Protein AF-A0A524NB48-F1 (afdb_monomer_lite)

Secondary structure (DSSP, 8-state):
---PPPPHHHHHHHHHHHHHHTT---SS--------HHHHHHHHHHHT---HHHHHHHTT-S-------

Sequence (69 aa):
MKSSMASESDLLYKDRVNKAISFEKPDRVPRDFAAVPEIWRKLGEYFGTEDRAGILKHLDVDCRIVSYD

Foldseek 3Di:
DDDDDDDPLLVLLQVQVVCVVVVHDHPDHAAADDDDPVVLVVLCVVVVHNPPQVSCVVVSHSPDDDDPD

Radius of gyration: 13.51 Å; chains: 1; bounding box: 29×26×32 Å

pLDDT: mean 84.99, std 16.62, range [35.09, 98.25]

Structure (mmCIF, N/CA/C/O backbone):
data_AF-A0A524NB48-F1
#
_entry.id   AF-A0A524NB48-F1
#
loop_
_atom_site.group_PDB
_atom_site.id
_atom_site.type_symbol
_atom_site.label_atom_id
_atom_site.label_alt_id
_atom_site.label_comp_id
_atom_site.label_asym_id
_atom_site.label_entity_id
_atom_site.label_seq_id
_atom_site.pdbx_PDB_ins_code
_atom_site.Cartn_x
_atom_site.Cartn_y
_atom_site.Cartn_z
_atom_site.occupancy
_atom_site.B_iso_or_equiv
_atom_site.auth_seq_id
_atom_site.auth_comp_id
_atom_site.auth_asym_id
_atom_site.auth_atom_id
_atom_site.pdbx_PDB_model_num
ATOM 1 N N . MET A 1 1 ? 12.013 -14.066 15.854 1.00 43.66 1 MET A N 1
ATOM 2 C CA . MET A 1 1 ? 12.093 -14.515 14.446 1.00 43.66 1 MET A CA 1
ATOM 3 C C . MET A 1 1 ? 10.875 -15.367 14.115 1.00 43.66 1 MET A C 1
ATOM 5 O O . MET A 1 1 ? 10.816 -16.518 14.522 1.00 43.66 1 MET A O 1
ATOM 9 N N . LYS A 1 2 ? 9.897 -14.799 13.406 1.00 35.09 2 LYS A N 1
ATOM 10 C CA . LYS A 1 2 ? 8.950 -15.550 12.574 1.00 35.09 2 LYS A CA 1
ATOM 11 C C . LYS A 1 2 ? 8.843 -14.769 11.272 1.00 35.09 2 LYS A C 1
ATOM 13 O O . LYS A 1 2 ? 8.243 -13.702 11.246 1.00 35.09 2 LYS A O 1
ATOM 18 N N . SER A 1 3 ? 9.542 -15.247 10.247 1.00 41.34 3 SER A N 1
ATOM 19 C CA . SER A 1 3 ? 9.387 -14.725 8.894 1.00 41.34 3 SER A CA 1
ATOM 20 C C . SER A 1 3 ? 7.996 -15.151 8.428 1.00 41.34 3 SER A C 1
ATOM 22 O O . SER A 1 3 ? 7.748 -16.344 8.258 1.00 41.34 3 SER A O 1
ATOM 24 N N . SER A 1 4 ? 7.063 -14.203 8.353 1.00 50.69 4 SER A N 1
ATOM 25 C CA . SER A 1 4 ? 5.749 -14.432 7.754 1.00 50.69 4 SER A CA 1
ATOM 26 C C . SER A 1 4 ? 5.961 -14.596 6.250 1.00 50.69 4 SER A C 1
ATOM 28 O O . SER A 1 4 ? 6.472 -13.680 5.607 1.00 50.69 4 SER A O 1
ATOM 30 N N . MET A 1 5 ? 5.647 -15.768 5.691 1.00 50.75 5 MET A N 1
ATOM 31 C CA . MET A 1 5 ? 5.664 -15.960 4.239 1.00 50.75 5 MET A CA 1
ATOM 32 C C . MET A 1 5 ? 4.613 -15.034 3.619 1.00 50.75 5 MET A C 1
ATOM 34 O O . MET A 1 5 ? 3.439 -15.110 3.977 1.00 50.75 5 MET A O 1
ATOM 38 N N . ALA A 1 6 ? 5.042 -14.143 2.723 1.00 58.88 6 ALA A N 1
ATOM 39 C CA . ALA A 1 6 ? 4.144 -13.261 1.985 1.00 58.88 6 ALA A CA 1
ATOM 40 C C . ALA A 1 6 ? 3.119 -14.096 1.203 1.00 58.88 6 ALA A C 1
ATOM 42 O O . ALA A 1 6 ? 3.475 -15.113 0.602 1.00 58.88 6 ALA A O 1
ATOM 43 N N . SER A 1 7 ? 1.849 -13.687 1.218 1.00 67.06 7 SER A N 1
ATOM 44 C CA . SER A 1 7 ? 0.817 -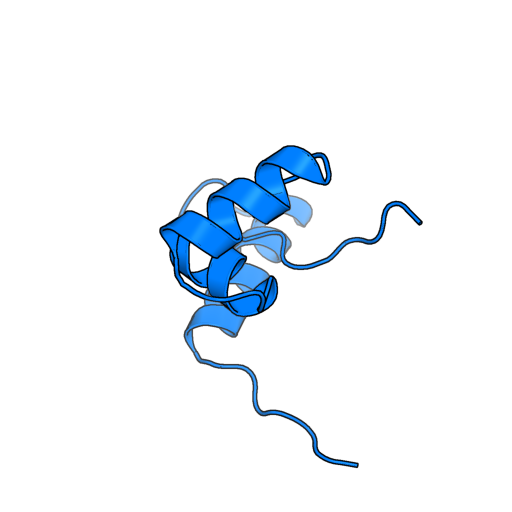14.388 0.454 1.00 67.06 7 SER A CA 1
ATOM 45 C C . SER A 1 7 ? 1.016 -14.169 -1.052 1.00 67.06 7 SER A C 1
ATOM 47 O O . SER A 1 7 ? 1.585 -13.158 -1.460 1.00 67.06 7 SER A O 1
ATOM 49 N N . GLU A 1 8 ? 0.520 -15.076 -1.898 1.00 66.56 8 GLU A N 1
ATOM 50 C CA . GLU A 1 8 ? 0.599 -14.946 -3.368 1.00 66.56 8 GLU A CA 1
ATOM 51 C C . GLU A 1 8 ? 0.033 -13.602 -3.862 1.00 66.56 8 GLU A C 1
ATOM 53 O O . GLU A 1 8 ? 0.591 -12.965 -4.752 1.00 66.56 8 GLU A O 1
ATOM 58 N N . SER A 1 9 ? -1.011 -13.101 -3.192 1.00 65.62 9 SER A N 1
ATOM 59 C CA . SER A 1 9 ? -1.554 -11.771 -3.462 1.00 65.62 9 SER A CA 1
ATOM 60 C C . SER A 1 9 ? -0.558 -10.644 -3.154 1.00 65.62 9 SER A C 1
ATOM 62 O O . SER A 1 9 ? -0.455 -9.704 -3.932 1.00 65.62 9 SER A O 1
ATOM 64 N N . ASP A 1 10 ? 0.236 -10.752 -2.083 1.00 68.75 10 ASP A N 1
ATOM 65 C CA . ASP A 1 10 ? 1.232 -9.732 -1.711 1.00 68.75 10 ASP A CA 1
ATOM 66 C C . ASP A 1 10 ? 2.369 -9.623 -2.733 1.00 68.75 10 ASP A C 1
ATOM 68 O O . ASP A 1 10 ? 2.898 -8.532 -2.958 1.00 68.75 10 ASP A O 1
ATOM 72 N N . LEU A 1 11 ? 2.704 -10.731 -3.402 1.00 70.50 11 LEU A N 1
ATOM 73 C CA . LEU A 1 11 ? 3.669 -10.734 -4.501 1.00 70.50 11 LEU A CA 1
ATOM 74 C C . LEU A 1 11 ? 3.135 -9.979 -5.726 1.00 70.50 11 LEU A C 1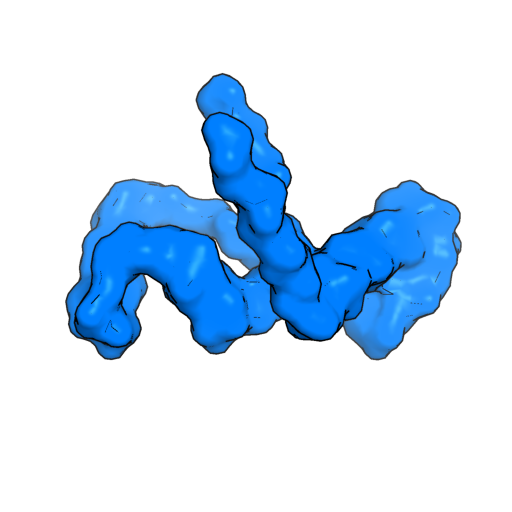
ATOM 76 O O . LEU A 1 11 ? 3.889 -9.227 -6.342 1.00 70.50 11 LEU A O 1
ATOM 80 N N . LEU A 1 12 ? 1.839 -10.107 -6.035 1.00 81.19 12 LEU A N 1
ATOM 81 C CA . LEU A 1 12 ? 1.200 -9.401 -7.152 1.00 81.19 12 LEU A CA 1
ATOM 82 C C . LEU A 1 12 ? 1.100 -7.889 -6.913 1.00 81.19 12 LEU A C 1
ATOM 84 O O . LEU A 1 12 ? 1.392 -7.107 -7.816 1.00 81.19 12 LEU A O 1
ATOM 88 N N . TYR A 1 13 ? 0.730 -7.463 -5.701 1.00 89.69 13 TYR A N 1
ATOM 89 C CA . TYR A 1 13 ? 0.661 -6.037 -5.350 1.00 89.69 13 TYR A CA 1
ATOM 90 C C . TYR A 1 13 ? 2.026 -5.360 -5.476 1.00 89.69 13 TYR A C 1
ATOM 92 O O . TYR A 1 13 ? 2.156 -4.309 -6.105 1.00 89.69 13 TYR A O 1
ATOM 100 N N . LYS A 1 14 ? 3.067 -6.004 -4.937 1.00 89.06 14 LYS A N 1
ATOM 101 C CA . LYS A 1 14 ? 4.434 -5.489 -5.005 1.00 89.06 14 LYS A CA 1
ATOM 102 C C . LYS A 1 14 ? 4.970 -5.452 -6.438 1.00 89.06 14 LYS A C 1
ATOM 104 O O . LYS A 1 14 ? 5.584 -4.460 -6.820 1.00 89.06 14 LYS A O 1
ATOM 109 N N . ASP A 1 15 ? 4.734 -6.498 -7.232 1.00 93.00 15 ASP A N 1
ATOM 110 C CA . ASP A 1 15 ? 5.141 -6.544 -8.645 1.00 93.00 15 ASP A CA 1
ATOM 111 C C . ASP A 1 15 ? 4.524 -5.393 -9.448 1.00 93.00 15 ASP A C 1
ATOM 113 O O . ASP A 1 15 ? 5.220 -4.698 -10.190 1.00 93.00 15 ASP A O 1
ATOM 117 N N . ARG A 1 16 ? 3.233 -5.125 -9.228 1.00 93.75 16 ARG A N 1
ATOM 118 C CA . ARG A 1 16 ? 2.510 -4.038 -9.890 1.00 93.75 16 ARG A CA 1
ATOM 119 C C . ARG A 1 16 ? 3.118 -2.667 -9.600 1.00 93.75 16 ARG A C 1
ATOM 121 O O . ARG A 1 16 ? 3.326 -1.882 -10.527 1.00 93.75 16 ARG A O 1
ATOM 128 N N . VAL A 1 17 ? 3.419 -2.386 -8.331 1.00 93.44 17 VAL A N 1
ATOM 129 C CA . VAL A 1 17 ? 4.072 -1.133 -7.913 1.00 93.44 17 VAL A CA 1
ATOM 130 C C . VAL A 1 17 ? 5.471 -1.028 -8.514 1.00 93.44 17 VAL A C 1
ATOM 132 O O . VAL A 1 17 ? 5.814 0.007 -9.082 1.00 93.44 17 VAL A O 1
ATOM 135 N N . ASN A 1 18 ? 6.258 -2.105 -8.443 1.00 93.50 18 ASN A N 1
ATOM 136 C CA . ASN A 1 18 ? 7.621 -2.123 -8.968 1.00 93.50 18 ASN A CA 1
ATOM 137 C C . ASN A 1 18 ? 7.655 -1.836 -10.473 1.00 93.50 18 ASN A C 1
ATOM 139 O O . ASN A 1 18 ? 8.413 -0.970 -10.897 1.00 93.50 18 ASN A O 1
ATOM 143 N N . LYS A 1 19 ? 6.792 -2.485 -11.267 1.00 95.50 19 LYS A N 1
ATOM 144 C CA . LYS A 1 19 ? 6.682 -2.217 -12.710 1.00 95.50 19 LYS A CA 1
ATOM 145 C C . LYS A 1 19 ? 6.374 -0.751 -12.989 1.00 95.50 19 LYS A C 1
ATOM 147 O O . LYS A 1 19 ? 7.059 -0.130 -13.795 1.00 95.50 19 LYS A O 1
ATOM 152 N N . ALA A 1 20 ? 5.403 -0.180 -12.273 1.00 95.06 20 ALA A N 1
ATOM 153 C CA . ALA A 1 20 ? 5.033 1.221 -12.446 1.00 95.06 20 ALA A CA 1
ATOM 15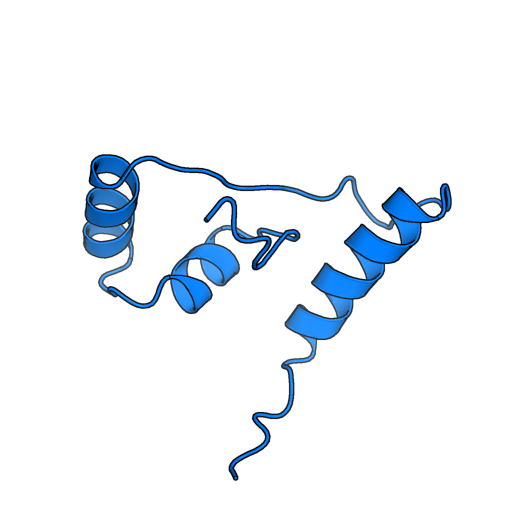4 C C . ALA A 1 20 ? 6.194 2.186 -12.130 1.00 95.06 20 ALA A C 1
ATOM 156 O O . ALA A 1 20 ? 6.438 3.107 -12.908 1.00 95.06 20 ALA A O 1
ATOM 157 N N . ILE A 1 21 ? 6.935 1.964 -11.036 1.00 94.38 21 ILE A N 1
ATOM 158 C CA . ILE A 1 21 ? 8.098 2.793 -10.654 1.00 94.38 21 ILE A CA 1
ATOM 159 C C . ILE A 1 21 ? 9.264 2.619 -11.642 1.00 94.38 21 ILE A C 1
ATOM 161 O O . ILE A 1 21 ? 10.002 3.568 -11.899 1.00 94.38 21 ILE A O 1
ATOM 165 N N . SER A 1 22 ? 9.406 1.435 -12.237 1.00 97.00 22 SER A N 1
ATOM 166 C CA . SER A 1 22 ? 10.392 1.140 -13.283 1.00 97.00 22 SER A CA 1
ATOM 167 C C . SER A 1 22 ? 9.983 1.616 -14.682 1.00 97.00 22 SER A C 1
ATOM 169 O O . SER A 1 22 ? 10.694 1.329 -15.641 1.00 97.00 22 SER A O 1
ATOM 171 N N . PHE A 1 23 ? 8.871 2.348 -14.824 1.00 95.56 23 PHE A N 1
ATOM 172 C CA . PHE A 1 23 ? 8.308 2.769 -16.116 1.00 95.56 23 PHE A CA 1
ATOM 173 C C . PHE A 1 23 ? 7.958 1.601 -17.058 1.00 95.56 23 PHE A C 1
ATOM 175 O O . PHE A 1 23 ? 7.819 1.778 -18.269 1.00 95.56 23 PHE A O 1
ATOM 182 N N . GLU A 1 24 ? 7.767 0.406 -16.503 1.00 97.38 24 GLU A N 1
ATOM 183 C CA . GLU A 1 24 ? 7.250 -0.761 -17.207 1.00 97.38 24 GLU A CA 1
ATOM 184 C C . GLU A 1 24 ? 5.723 -0.805 -17.099 1.00 97.38 24 GLU A C 1
ATOM 186 O O . GLU A 1 24 ? 5.133 -0.288 -16.151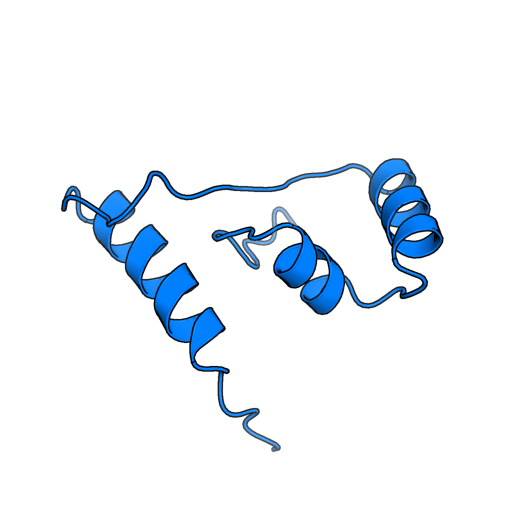 1.00 97.38 24 GLU A O 1
ATOM 191 N N . LYS A 1 25 ? 5.048 -1.436 -18.067 1.00 95.56 25 LYS A N 1
ATOM 192 C CA . LYS A 1 25 ? 3.582 -1.538 -18.062 1.00 95.56 25 LYS A CA 1
ATOM 193 C C . LYS A 1 25 ? 3.118 -2.575 -17.021 1.00 95.56 25 LYS A C 1
ATOM 195 O O . LYS A 1 25 ? 3.341 -3.768 -17.244 1.00 95.56 25 LYS A O 1
ATOM 200 N N . PRO A 1 26 ? 2.426 -2.174 -15.936 1.00 95.75 26 PRO A N 1
ATOM 201 C CA . PRO A 1 26 ? 1.782 -3.126 -15.041 1.00 95.75 26 PRO A CA 1
ATOM 202 C C . PRO A 1 26 ? 0.497 -3.703 -15.662 1.00 95.75 26 PRO A C 1
ATOM 204 O O . PRO A 1 26 ? -0.026 -3.195 -16.657 1.00 95.75 26 PRO A O 1
ATOM 207 N N . ASP A 1 27 ? -0.045 -4.752 -15.045 1.00 93.75 27 ASP A N 1
ATOM 208 C CA . ASP A 1 27 ? -1.345 -5.345 -15.394 1.00 93.75 27 ASP A CA 1
ATOM 209 C C . ASP A 1 27 ? -2.520 -4.370 -15.173 1.00 93.75 27 ASP A C 1
ATOM 211 O O . ASP A 1 27 ? -3.476 -4.362 -15.949 1.00 93.75 27 ASP A O 1
ATOM 215 N N . ARG A 1 28 ? -2.425 -3.503 -14.156 1.00 94.19 28 ARG A N 1
ATOM 216 C CA . ARG A 1 28 ? -3.280 -2.324 -13.948 1.00 94.19 28 ARG A CA 1
ATOM 217 C C . ARG A 1 28 ? -2.515 -1.202 -13.243 1.00 94.19 28 ARG A C 1
ATOM 219 O O . ARG A 1 28 ? -1.470 -1.435 -12.645 1.00 94.19 28 ARG A O 1
ATOM 226 N N . VAL A 1 29 ? -3.064 0.012 -13.256 1.00 94.38 29 VAL A N 1
ATOM 227 C CA . VAL A 1 29 ? -2.518 1.136 -12.473 1.00 94.38 29 VAL A CA 1
ATOM 228 C C . VAL A 1 29 ? -2.525 0.770 -10.975 1.00 94.38 29 VAL A C 1
ATOM 230 O O . VAL A 1 29 ? -3.570 0.311 -10.493 1.00 94.38 29 VAL A O 1
ATOM 233 N N . PRO A 1 30 ? -1.403 0.932 -10.241 1.00 94.44 30 PRO A N 1
ATOM 234 C CA . PRO A 1 30 ? -1.367 0.722 -8.796 1.00 94.44 30 PRO A CA 1
ATOM 235 C C . PRO A 1 30 ? -2.313 1.673 -8.053 1.00 94.44 30 PRO A C 1
ATOM 237 O O . PRO A 1 30 ? -2.464 2.837 -8.421 1.00 94.44 30 PRO A O 1
ATOM 240 N N . ARG A 1 31 ? -2.941 1.173 -6.992 1.00 94.31 31 ARG A N 1
ATOM 241 C CA . ARG A 1 31 ? -3.825 1.905 -6.087 1.00 94.31 31 ARG A CA 1
ATOM 242 C C . ARG A 1 31 ? -3.096 2.184 -4.786 1.00 94.31 31 ARG A C 1
ATOM 244 O O . ARG A 1 31 ? -2.549 1.273 -4.165 1.00 94.31 31 ARG A O 1
ATOM 251 N N . ASP A 1 32 ? -3.166 3.432 -4.361 1.00 92.25 32 ASP A N 1
ATOM 252 C CA . ASP A 1 32 ? -2.698 3.877 -3.058 1.00 92.25 32 ASP A CA 1
ATOM 253 C C . ASP A 1 32 ? -3.890 4.223 -2.155 1.00 92.25 32 ASP A C 1
ATOM 255 O O . ASP A 1 32 ? -4.985 4.525 -2.641 1.00 92.25 32 ASP A O 1
ATOM 259 N N . PHE A 1 33 ? -3.680 4.154 -0.844 1.00 91.75 33 PHE A N 1
ATOM 260 C CA . PHE A 1 33 ? -4.663 4.533 0.157 1.00 91.75 33 PHE A CA 1
ATOM 261 C C . PHE A 1 33 ? -3.992 5.227 1.342 1.00 91.75 33 PHE A C 1
ATOM 263 O O . PHE A 1 33 ? -3.258 4.615 2.116 1.00 91.75 33 PHE A O 1
ATOM 270 N N . ALA A 1 34 ? -4.341 6.497 1.527 1.00 90.38 34 ALA A N 1
ATOM 271 C CA . ALA A 1 34 ? -3.990 7.289 2.694 1.00 90.38 34 ALA A CA 1
ATOM 272 C C . ALA A 1 34 ? -5.265 7.865 3.315 1.00 90.38 34 ALA A C 1
ATOM 274 O O . ALA A 1 34 ? -6.165 8.335 2.615 1.00 90.38 34 ALA A O 1
ATOM 275 N N . ALA A 1 35 ? -5.352 7.812 4.641 1.00 91.12 35 ALA A N 1
ATOM 276 C CA . ALA A 1 35 ? -6.554 8.174 5.375 1.00 91.12 35 ALA A CA 1
ATOM 277 C C . ALA A 1 35 ? -6.229 8.714 6.767 1.00 91.12 35 ALA A C 1
ATOM 279 O O . ALA A 1 35 ? -5.309 8.238 7.435 1.00 91.12 35 ALA A O 1
ATOM 280 N N . VAL A 1 36 ? -7.040 9.675 7.214 1.00 93.38 36 VAL A N 1
ATOM 281 C CA . VAL A 1 36 ? -7.020 10.206 8.584 1.00 93.38 36 VAL A CA 1
ATOM 282 C C . VAL A 1 36 ? -7.577 9.181 9.591 1.00 93.38 36 VAL A C 1
ATOM 284 O O . VAL A 1 36 ? -8.304 8.262 9.186 1.00 93.38 36 VAL A O 1
ATOM 287 N N . PRO A 1 37 ? -7.266 9.298 10.898 1.00 94.44 37 PRO A N 1
ATOM 288 C CA . PRO A 1 37 ? -7.666 8.317 11.913 1.00 94.44 37 PRO A CA 1
ATOM 289 C C . PRO A 1 37 ? -9.170 8.004 11.953 1.00 94.44 37 PRO A C 1
ATOM 291 O O . PRO A 1 37 ? -9.562 6.856 12.166 1.00 94.44 37 PRO A O 1
ATOM 294 N N . GLU A 1 38 ? -10.028 8.989 11.696 1.00 97.44 38 GLU A N 1
ATOM 295 C CA . GLU A 1 38 ? -11.484 8.828 11.690 1.00 97.44 38 GLU A CA 1
ATOM 296 C C . GLU A 1 38 ? -11.955 7.894 10.574 1.00 97.44 38 GLU A C 1
ATOM 298 O O . GLU A 1 38 ? -12.918 7.145 10.754 1.00 97.44 38 GLU A O 1
ATOM 303 N N . ILE A 1 39 ? -11.277 7.929 9.425 1.00 96.88 39 ILE A N 1
ATOM 304 C CA . ILE A 1 39 ? -11.565 7.042 8.298 1.00 96.88 39 ILE A CA 1
ATOM 305 C C . ILE A 1 39 ? -11.078 5.629 8.612 1.00 96.88 39 ILE A C 1
ATOM 307 O O . ILE A 1 39 ? -11.827 4.680 8.392 1.00 96.88 39 ILE A O 1
ATOM 311 N N . TRP A 1 40 ? -9.892 5.478 9.209 1.00 95.38 40 TRP A N 1
ATOM 312 C CA . TRP A 1 40 ? -9.418 4.172 9.680 1.00 95.38 40 TRP A CA 1
ATOM 313 C C . TRP A 1 40 ? -10.382 3.526 10.676 1.00 95.38 40 TRP A C 1
ATOM 315 O O . TRP A 1 40 ? -10.692 2.346 10.531 1.00 95.38 40 TRP A O 1
ATOM 325 N N . ARG A 1 41 ? -10.918 4.299 11.631 1.00 96.69 41 ARG A N 1
ATOM 326 C CA . ARG A 1 41 ? -11.925 3.805 12.582 1.00 96.69 41 ARG A CA 1
ATOM 327 C C . ARG A 1 41 ? -13.188 3.317 11.868 1.00 96.69 41 ARG A C 1
ATOM 329 O O . ARG A 1 41 ? -13.634 2.205 12.125 1.00 96.69 41 ARG A O 1
ATOM 336 N N . LYS A 1 42 ? -13.737 4.112 10.942 1.00 98.19 42 LYS A N 1
ATOM 337 C CA . LYS A 1 42 ? -14.934 3.728 10.169 1.00 98.19 42 LYS A CA 1
ATOM 338 C C . LYS A 1 42 ? -14.711 2.476 9.322 1.00 98.19 42 LYS A C 1
ATOM 340 O O . LYS A 1 42 ? -15.611 1.650 9.208 1.00 98.19 42 LYS A O 1
ATOM 345 N N . LEU A 1 43 ? -13.529 2.329 8.725 1.00 97.44 43 LEU A N 1
ATOM 346 C CA . LEU A 1 43 ? -13.178 1.124 7.974 1.00 97.44 43 LEU A CA 1
ATOM 347 C C . LEU A 1 43 ? -13.064 -0.091 8.890 1.00 97.44 43 LEU A C 1
ATOM 349 O O . LEU A 1 43 ? -13.539 -1.160 8.521 1.00 97.44 43 LEU A O 1
ATOM 353 N N . GLY A 1 44 ? -12.493 0.074 10.084 1.00 97.50 44 GLY A N 1
ATOM 354 C CA . GLY A 1 44 ? -12.423 -1.010 11.055 1.00 97.50 44 GLY A CA 1
ATOM 355 C C . GLY A 1 44 ? -13.799 -1.462 11.540 1.00 97.50 44 GLY A C 1
ATOM 356 O O . GLY A 1 44 ? -14.063 -2.660 11.597 1.00 97.50 44 GLY A O 1
ATOM 357 N N . GLU A 1 45 ? -14.716 -0.520 11.781 1.00 98.25 45 GLU A N 1
ATOM 358 C CA . GLU A 1 45 ? -16.126 -0.813 12.083 1.00 98.25 45 GLU A CA 1
ATOM 359 C C . GLU A 1 45 ? -16.819 -1.542 10.926 1.00 98.25 45 GLU A C 1
ATOM 361 O O . GLU A 1 45 ? -17.523 -2.524 11.149 1.00 98.25 45 GLU A O 1
ATOM 366 N N . TYR A 1 46 ? -16.596 -1.095 9.686 1.00 98.06 46 TYR A N 1
ATOM 367 C CA . TYR A 1 46 ? -17.197 -1.695 8.494 1.00 98.06 46 TYR A CA 1
ATOM 368 C C . TYR A 1 46 ? -16.696 -3.122 8.226 1.00 98.06 46 TYR A C 1
ATOM 370 O O . TYR A 1 46 ? -17.490 -4.005 7.906 1.00 98.06 46 TYR A O 1
ATOM 378 N N . PHE A 1 47 ? -15.388 -3.360 8.359 1.00 97.00 47 PHE A N 1
ATOM 379 C CA . PHE A 1 47 ? -14.778 -4.672 8.121 1.00 97.00 47 PHE A CA 1
ATOM 380 C C . PHE A 1 47 ? -14.752 -5.577 9.362 1.00 97.00 47 PHE A C 1
ATOM 382 O O . PHE A 1 47 ? -14.364 -6.739 9.254 1.00 97.00 47 PHE A O 1
ATOM 389 N N . GLY A 1 48 ? -15.153 -5.074 10.534 1.00 97.31 48 GLY A N 1
ATOM 390 C CA . GLY A 1 48 ? -15.134 -5.822 11.792 1.00 97.31 48 GLY A CA 1
ATOM 391 C C . GLY A 1 48 ? -13.725 -6.192 12.272 1.00 97.31 48 GLY A C 1
ATOM 392 O O . GLY A 1 48 ? -13.552 -7.228 12.911 1.00 97.31 48 GLY A O 1
ATOM 393 N N . THR A 1 49 ? -12.708 -5.392 11.938 1.00 95.44 49 THR A N 1
ATOM 394 C CA . THR A 1 49 ? -11.305 -5.651 12.299 1.00 95.44 49 THR A CA 1
ATOM 395 C C . THR A 1 49 ? -10.517 -4.355 12.469 1.00 95.44 49 THR A C 1
ATOM 397 O O . THR A 1 49 ? -10.712 -3.404 11.724 1.00 95.44 49 THR A O 1
ATOM 400 N N . GLU A 1 50 ? -9.582 -4.316 13.416 1.00 92.50 50 GLU A N 1
ATOM 401 C CA . GLU A 1 50 ? -8.614 -3.215 13.554 1.00 92.50 50 GLU A CA 1
ATOM 402 C C . GLU A 1 50 ? -7.314 -3.475 12.770 1.00 92.50 50 GLU A C 1
ATOM 404 O O . GLU A 1 50 ? -6.435 -2.612 12.699 1.00 92.50 50 GLU A O 1
ATOM 409 N N . ASP A 1 51 ? -7.180 -4.657 12.154 1.00 93.19 51 ASP A N 1
ATOM 410 C CA . ASP A 1 51 ? -6.022 -5.011 11.337 1.00 93.19 51 ASP A CA 1
ATOM 411 C C . ASP A 1 51 ? -5.999 -4.197 10.036 1.00 93.19 51 ASP A C 1
ATOM 413 O O . ASP A 1 51 ? -6.651 -4.527 9.040 1.00 93.19 51 ASP A O 1
ATOM 417 N N . ARG A 1 52 ? -5.189 -3.134 10.031 1.00 91.31 52 ARG A N 1
ATOM 418 C CA . ARG A 1 52 ? -4.996 -2.270 8.860 1.00 91.31 52 ARG A CA 1
ATOM 419 C C . ARG A 1 52 ? -4.489 -3.039 7.642 1.00 91.31 52 ARG A C 1
ATOM 421 O O . ARG A 1 52 ? -4.885 -2.700 6.531 1.00 91.31 52 ARG A O 1
ATOM 428 N N . ALA A 1 53 ? -3.645 -4.059 7.815 1.00 89.50 53 ALA A N 1
ATOM 429 C CA . ALA A 1 53 ? -3.139 -4.838 6.685 1.00 89.50 53 ALA A CA 1
ATOM 430 C C . ALA A 1 53 ? -4.272 -5.643 6.031 1.00 89.50 53 ALA A C 1
ATOM 432 O O . ALA A 1 53 ? -4.417 -5.624 4.805 1.00 89.50 53 ALA A O 1
ATOM 433 N N . GLY A 1 54 ? -5.124 -6.270 6.846 1.00 91.38 54 GLY A N 1
ATOM 434 C CA . GLY A 1 54 ? -6.359 -6.912 6.404 1.00 91.38 54 GLY A CA 1
ATOM 435 C C . GLY A 1 54 ? -7.295 -5.946 5.674 1.00 91.38 54 GLY A C 1
ATOM 436 O O . GLY A 1 54 ? -7.760 -6.258 4.579 1.00 91.38 54 GLY A O 1
ATOM 437 N N . ILE A 1 55 ? -7.506 -4.740 6.209 1.00 93.81 55 ILE A N 1
ATOM 438 C CA . ILE A 1 55 ? -8.325 -3.700 5.558 1.00 93.81 55 ILE A CA 1
ATOM 439 C C . ILE A 1 55 ? -7.753 -3.320 4.184 1.00 93.81 55 ILE A C 1
ATOM 441 O O . ILE A 1 55 ? -8.481 -3.327 3.193 1.00 93.81 55 ILE A O 1
ATOM 445 N N . LEU A 1 56 ? -6.450 -3.041 4.084 1.00 92.19 56 LEU A N 1
ATOM 446 C CA . LEU A 1 56 ? -5.800 -2.715 2.806 1.00 92.19 56 LEU A CA 1
ATOM 447 C C . LEU A 1 56 ? -5.897 -3.864 1.794 1.00 92.19 56 LEU A C 1
ATOM 449 O O . LEU A 1 56 ? -6.020 -3.622 0.590 1.00 92.19 56 LEU A O 1
ATOM 453 N N . LYS A 1 57 ? -5.888 -5.111 2.278 1.00 91.00 57 LYS A N 1
ATOM 454 C CA . LYS A 1 57 ? -6.131 -6.293 1.452 1.00 91.00 57 LYS A CA 1
ATOM 455 C C . LYS A 1 57 ? -7.559 -6.336 0.920 1.00 91.00 57 LYS A C 1
ATOM 457 O O . LYS A 1 57 ? -7.736 -6.566 -0.273 1.00 91.00 57 LYS A O 1
ATOM 462 N N . HIS A 1 58 ? -8.557 -6.063 1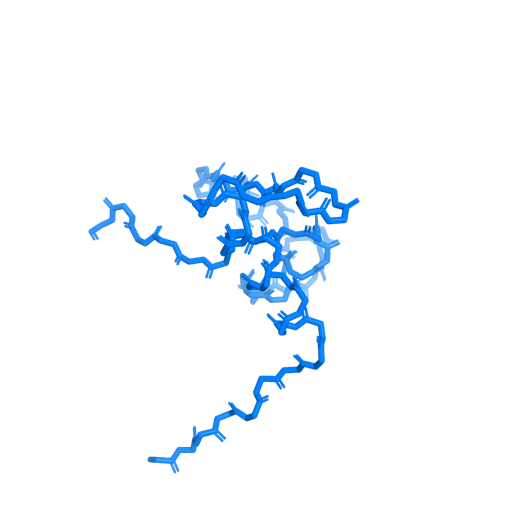.760 1.00 92.88 58 HIS A N 1
ATOM 463 C CA . HIS A 1 58 ? -9.955 -5.966 1.328 1.00 92.88 58 HIS A CA 1
ATOM 464 C C . HIS A 1 58 ? -10.192 -4.836 0.321 1.00 92.88 58 HIS A C 1
ATOM 466 O O . HIS A 1 58 ? -11.012 -4.984 -0.583 1.00 92.88 58 HIS A O 1
ATOM 472 N N . LEU A 1 59 ? -9.458 -3.730 0.448 1.00 92.81 59 LEU A N 1
ATOM 473 C CA . LEU A 1 59 ? -9.530 -2.589 -0.467 1.00 92.81 59 LEU A CA 1
ATOM 474 C C . LEU A 1 59 ? -8.731 -2.782 -1.770 1.00 92.81 59 LEU A C 1
ATOM 476 O O . LEU A 1 59 ? -8.755 -1.901 -2.629 1.00 92.81 59 LEU A O 1
ATOM 480 N N . ASP A 1 60 ? -8.037 -3.913 -1.938 1.00 92.88 60 ASP A N 1
ATOM 481 C CA . ASP A 1 60 ? -7.173 -4.191 -3.094 1.00 92.88 60 ASP A CA 1
ATOM 482 C C . ASP A 1 60 ? -6.107 -3.095 -3.321 1.00 92.88 60 ASP A C 1
ATOM 484 O O . ASP A 1 60 ? -5.787 -2.726 -4.454 1.00 92.88 60 ASP A O 1
ATOM 488 N N . VAL A 1 61 ? -5.578 -2.541 -2.222 1.00 93.44 61 VAL A N 1
ATOM 489 C CA . VAL A 1 61 ? -4.537 -1.500 -2.239 1.00 93.44 61 VAL A CA 1
ATOM 490 C C . VAL A 1 61 ? -3.192 -2.133 -2.563 1.00 93.44 61 VAL A C 1
ATOM 492 O O . VAL A 1 61 ? -2.862 -3.192 -2.028 1.00 93.44 61 VAL A O 1
ATOM 495 N N . ASP A 1 62 ? -2.416 -1.478 -3.419 1.00 93.50 62 ASP A N 1
ATOM 496 C CA . ASP A 1 62 ? -1.102 -1.928 -3.878 1.00 93.50 62 ASP A CA 1
ATOM 497 C C . ASP A 1 62 ? 0.028 -1.370 -3.020 1.00 93.50 62 ASP A C 1
ATOM 499 O O . ASP A 1 62 ? 0.940 -2.094 -2.619 1.00 93.50 62 ASP A O 1
ATOM 503 N N . CYS A 1 63 ? -0.065 -0.081 -2.695 1.00 88.88 63 CYS A N 1
ATOM 504 C CA . CYS A 1 63 ? 0.881 0.612 -1.832 1.00 88.88 63 CYS A CA 1
ATOM 505 C C . CYS A 1 63 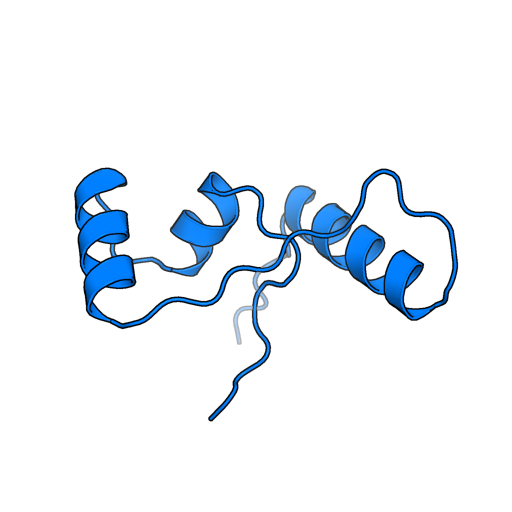? 0.611 0.247 -0.368 1.00 88.88 63 CYS A C 1
ATOM 507 O O . CYS A 1 63 ? -0.041 0.965 0.386 1.00 88.88 63 CYS A O 1
ATOM 509 N N . ARG A 1 64 ? 1.090 -0.929 0.038 1.00 77.19 64 ARG A N 1
ATOM 510 C CA . ARG A 1 64 ? 0.982 -1.415 1.414 1.00 77.19 64 ARG A CA 1
ATOM 511 C C . ARG A 1 64 ? 2.249 -1.035 2.167 1.00 77.19 64 ARG A C 1
ATOM 513 O O . ARG A 1 64 ? 3.202 -1.805 2.190 1.00 77.19 64 ARG A O 1
ATOM 520 N N . ILE A 1 65 ? 2.199 0.134 2.808 1.00 67.88 65 ILE A N 1
ATOM 521 C CA . ILE A 1 65 ? 3.226 0.728 3.682 1.00 67.88 65 ILE A CA 1
ATOM 522 C C . ILE A 1 65 ? 4.311 1.517 2.930 1.00 67.88 65 ILE A C 1
ATOM 524 O O . ILE A 1 65 ? 5.320 0.974 2.486 1.00 67.88 65 ILE A O 1
ATOM 528 N N . VAL A 1 66 ? 4.143 2.841 2.934 1.00 56.12 66 VAL A N 1
ATOM 529 C CA . VAL A 1 66 ? 5.234 3.817 3.045 1.00 56.12 66 VAL A CA 1
ATOM 530 C C . VAL A 1 66 ? 4.834 4.725 4.208 1.00 56.12 66 VAL A C 1
ATOM 532 O O . VAL A 1 66 ? 3.790 5.368 4.156 1.00 56.12 66 VAL A O 1
ATOM 535 N N . SER A 1 67 ? 5.588 4.675 5.307 1.00 56.25 67 SER A N 1
ATOM 536 C CA . SER A 1 67 ? 5.394 5.584 6.443 1.00 56.25 67 SER A CA 1
ATOM 537 C C . SER A 1 67 ? 5.549 7.028 5.963 1.00 56.25 67 SER A C 1
ATOM 539 O O . SER A 1 67 ? 6.514 7.316 5.257 1.00 56.25 67 SER A O 1
ATOM 541 N N . TYR A 1 68 ? 4.623 7.914 6.334 1.00 54.38 68 TYR A N 1
ATOM 542 C CA . TYR A 1 68 ? 4.848 9.366 6.278 1.00 54.38 68 TYR A CA 1
ATOM 543 C C . TYR A 1 68 ? 5.311 9.924 7.637 1.00 54.38 68 TYR A C 1
ATOM 545 O O . TYR A 1 68 ? 5.493 11.136 7.756 1.00 54.38 68 TYR A O 1
ATOM 553 N N . ASP A 1 69 ? 5.514 9.037 8.620 1.00 54.72 69 ASP A N 1
ATOM 554 C CA . ASP A 1 69 ? 6.218 9.301 9.879 1.00 54.72 69 ASP A CA 1
ATOM 555 C C . ASP A 1 69 ? 7.725 9.072 9.701 1.00 54.72 69 ASP A C 1
ATOM 557 O O . ASP A 1 69 ? 8.081 8.036 9.075 1.00 54.72 69 ASP A O 1
#